Protein AF-A0A8C4VI87-F1 (afdb_monomer)

Nearest PDB structures (foldseek):
  8qz9-assembly1_H  TM=3.321E-01  e=5.543E-10  Homo sapiens
  8qyn-assembly1_H  TM=2.983E-01  e=3.844E-10  Homo sapiens
  8tm4-assembly1_e  TM=3.735E-01  e=2.290E-08  Homo sapiens
  8tm6-assembly1_h  TM=3.621E-01  e=1.494E-08  Homo sapiens
  8qym-assembly1_H  TM=3.676E-01  e=3.302E-08  Homo sapiens

InterPro domains:
  IPR008012 Proteasome maturation factor Ump1 [PTHR12828] (7-125)

Organism: NCBI:txid1825980

Structure (mmCIF, N/CA/C/O backbone):
data_AF-A0A8C4VI87-F1
#
_entry.id   AF-A0A8C4VI87-F1
#
loop_
_atom_site.group_PDB
_atom_site.id
_atom_site.type_symbol
_atom_site.label_atom_id
_atom_site.label_alt_id
_atom_site.label_comp_id
_atom_site.label_asym_id
_atom_site.label_entity_id
_atom_site.label_seq_id
_atom_site.pdbx_PDB_ins_code
_atom_site.Cartn_x
_atom_site.Cartn_y
_atom_site.Cartn_z
_atom_site.occupancy
_atom_site.B_iso_or_equiv
_atom_site.auth_seq_id
_atom_site.auth_comp_id
_atom_site.auth_asym_id
_atom_site.auth_atom_id
_atom_site.pdbx_PDB_model_num
ATOM 1 N N . MET A 1 1 ? -31.264 29.765 28.539 1.00 42.25 1 MET A N 1
ATOM 2 C CA . MET A 1 1 ? -32.201 29.072 29.447 1.00 42.25 1 MET A CA 1
ATOM 3 C C . MET A 1 1 ? -32.818 27.918 28.668 1.00 42.25 1 MET A C 1
ATOM 5 O O . MET A 1 1 ? -33.352 28.182 27.602 1.00 42.25 1 MET A O 1
ATOM 9 N N . GLY A 1 2 ? -32.704 26.688 29.177 1.00 42.41 2 GLY A N 1
ATOM 10 C CA . GLY A 1 2 ? -33.249 25.454 28.584 1.00 42.41 2 GLY A CA 1
ATOM 11 C C . GLY A 1 2 ? -32.237 24.732 27.686 1.00 42.41 2 GLY A C 1
ATOM 12 O O . GLY A 1 2 ? -31.765 25.316 26.726 1.00 42.41 2 GLY A O 1
ATOM 13 N N . GLY A 1 3 ? -31.801 23.498 27.929 1.00 35.81 3 GLY A N 1
ATOM 14 C CA . GLY A 1 3 ? -32.251 22.478 28.872 1.00 35.81 3 GLY A CA 1
ATOM 15 C C . GLY A 1 3 ? -32.107 21.103 28.207 1.00 35.81 3 GLY A C 1
ATOM 16 O O . GLY A 1 3 ? -32.843 20.815 27.278 1.00 35.81 3 GLY A O 1
ATOM 17 N N . VAL A 1 4 ? -31.106 20.337 28.659 1.00 44.00 4 VAL A N 1
ATOM 18 C CA . VAL A 1 4 ? -30.964 18.863 28.744 1.00 44.00 4 VAL A CA 1
ATOM 19 C C . VAL A 1 4 ? -31.876 17.948 27.905 1.00 44.00 4 VAL A C 1
ATOM 21 O O . VAL A 1 4 ? -33.096 18.021 27.976 1.00 44.00 4 VAL A O 1
ATOM 24 N N . GLY A 1 5 ? -31.260 16.952 27.254 1.00 36.94 5 GLY A N 1
ATOM 25 C CA . GLY A 1 5 ? -31.965 15.812 26.661 1.00 36.94 5 GLY A CA 1
ATOM 26 C C . GLY A 1 5 ? -31.044 14.739 26.076 1.00 36.94 5 GLY A C 1
ATOM 27 O O . GLY A 1 5 ? -31.153 14.406 24.901 1.00 36.94 5 GLY A O 1
ATOM 28 N N . SER A 1 6 ? -30.115 14.211 26.875 1.00 49.84 6 SER A N 1
ATOM 29 C CA . SER A 1 6 ? -29.362 12.990 26.568 1.00 49.84 6 SER A CA 1
ATOM 30 C C . SER A 1 6 ? -30.312 11.788 26.498 1.00 49.84 6 SER A C 1
ATOM 32 O O . SER A 1 6 ? -30.688 11.242 27.532 1.00 49.84 6 SER A O 1
ATOM 34 N N . GLN A 1 7 ? -30.704 11.363 25.298 1.00 45.09 7 GLN A N 1
ATOM 35 C CA . GLN A 1 7 ? -31.467 10.126 25.109 1.00 45.09 7 GLN A CA 1
ATOM 36 C C . GLN A 1 7 ? -30.508 8.957 24.874 1.00 45.09 7 GLN A C 1
ATOM 38 O O . GLN A 1 7 ? -30.303 8.517 23.745 1.00 45.09 7 GLN A O 1
ATOM 43 N N . LEU A 1 8 ? -29.934 8.463 25.975 1.00 51.78 8 LEU A N 1
ATOM 44 C CA . LEU A 1 8 ? -29.440 7.093 26.078 1.00 51.78 8 LEU A CA 1
ATOM 45 C C . LEU A 1 8 ? -30.658 6.172 25.985 1.00 51.78 8 LEU A C 1
ATOM 47 O O . LEU A 1 8 ? -31.418 6.039 26.942 1.00 51.78 8 LEU A O 1
ATOM 51 N N . LYS A 1 9 ? -30.868 5.573 24.815 1.00 46.66 9 LYS A N 1
ATOM 52 C CA . LYS A 1 9 ? -31.861 4.514 24.622 1.00 46.66 9 LYS A CA 1
ATOM 53 C C . LYS A 1 9 ? -31.234 3.297 23.956 1.00 46.66 9 LYS A C 1
ATOM 55 O O . LYS A 1 9 ? -31.774 2.770 22.997 1.00 46.66 9 LYS A O 1
ATOM 60 N N . ASP A 1 10 ? -30.120 2.842 24.512 1.00 48.38 10 ASP A N 1
ATOM 61 C CA . ASP A 1 10 ? -29.542 1.543 24.168 1.00 48.38 10 ASP A CA 1
ATOM 62 C C . ASP A 1 10 ? -29.826 0.550 25.301 1.00 48.38 10 ASP A C 1
ATOM 64 O O . ASP A 1 10 ? -28.947 -0.134 25.818 1.00 48.38 10 ASP A O 1
ATOM 68 N N . SER A 1 11 ? -31.089 0.488 25.734 1.00 47.72 11 SER A N 1
ATOM 69 C CA . SER A 1 11 ? -31.581 -0.673 26.472 1.00 47.72 11 SER A CA 1
ATOM 70 C C . SER A 1 11 ? -31.743 -1.800 25.463 1.00 47.72 11 SER A C 1
ATOM 72 O O . SER A 1 11 ? -32.779 -1.930 24.814 1.00 47.72 11 SER A O 1
ATOM 74 N N . ILE A 1 12 ? -30.686 -2.590 25.295 1.00 51.91 12 ILE A N 1
ATOM 75 C CA . ILE A 1 12 ? -30.775 -3.865 24.592 1.00 51.91 12 ILE A CA 1
ATOM 76 C C . ILE A 1 12 ? -31.736 -4.721 25.427 1.00 51.91 12 ILE A C 1
ATOM 78 O O . ILE A 1 12 ? -31.491 -4.875 26.630 1.00 51.91 12 ILE A O 1
ATOM 82 N N . PRO A 1 13 ? -32.838 -5.242 24.860 1.00 41.56 13 PRO A N 1
ATOM 83 C CA . PRO A 1 13 ? -33.651 -6.203 25.581 1.00 41.56 13 PRO A CA 1
ATOM 84 C C . PRO A 1 13 ? -32.718 -7.348 25.961 1.00 41.56 13 PRO A C 1
ATOM 86 O O . PRO A 1 13 ? -32.088 -7.943 25.087 1.00 41.56 13 PRO A O 1
ATOM 89 N N . ILE A 1 14 ? -32.583 -7.609 27.266 1.00 40.28 14 ILE A N 1
ATOM 90 C CA . ILE A 1 14 ? -31.993 -8.855 27.749 1.00 40.28 14 ILE A CA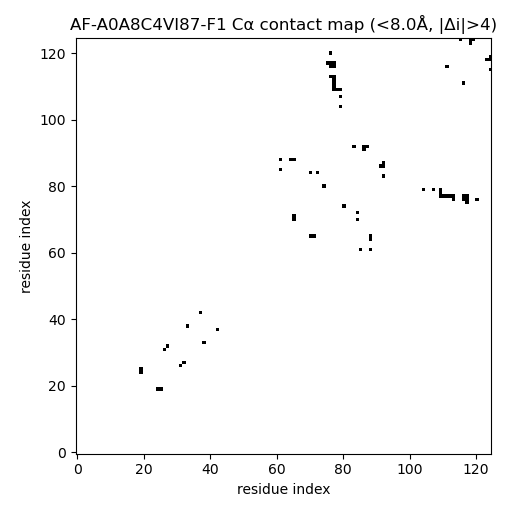 1
ATOM 91 C C . ILE A 1 14 ? -32.750 -9.926 26.984 1.00 40.28 14 ILE A C 1
ATOM 93 O O . ILE A 1 14 ? -33.966 -10.031 27.148 1.00 40.28 14 ILE A O 1
ATOM 97 N N . ALA A 1 15 ? -32.058 -10.607 26.069 1.00 42.97 15 ALA A N 1
ATOM 98 C CA . ALA A 1 15 ? -32.638 -11.700 25.325 1.00 42.97 15 ALA A CA 1
ATOM 99 C C . ALA A 1 15 ? -33.126 -12.684 26.380 1.00 42.97 15 ALA A C 1
ATOM 101 O O . ALA A 1 15 ? -32.337 -13.358 27.042 1.00 42.97 15 ALA A O 1
ATOM 102 N N . GLU A 1 16 ? -34.437 -12.670 26.593 1.00 42.75 16 GLU A N 1
ATOM 103 C CA . GLU A 1 16 ? -35.165 -13.726 27.251 1.00 42.75 16 GLU A CA 1
ATOM 104 C C . GLU A 1 16 ? -34.663 -15.005 26.596 1.00 42.75 16 GLU A C 1
ATOM 106 O O . GLU A 1 16 ? -34.788 -15.173 25.380 1.00 42.75 16 GLU A O 1
ATOM 111 N N . PHE A 1 17 ? -33.945 -15.797 27.397 1.00 47.88 17 PHE A N 1
ATOM 112 C CA . PHE A 1 17 ? -33.297 -17.046 27.025 1.00 47.88 17 PHE A CA 1
ATOM 113 C C . PHE A 1 17 ? -34.228 -17.785 26.065 1.00 47.88 17 PHE A C 1
ATOM 115 O O . PHE A 1 17 ? -35.297 -18.241 26.471 1.00 47.88 17 PHE A O 1
ATOM 122 N N . SER A 1 18 ? -33.895 -17.772 24.770 1.00 44.25 18 SER A N 1
ATOM 123 C CA . SER A 1 18 ? -34.867 -18.111 23.736 1.00 44.25 18 SER A CA 1
ATOM 124 C C . SER A 1 18 ? -35.268 -19.569 23.892 1.00 44.25 18 SER A C 1
ATOM 126 O O . SER A 1 18 ? -34.474 -20.471 23.635 1.00 44.25 18 SER A O 1
ATOM 128 N N . ALA A 1 19 ? -36.501 -19.728 24.374 1.00 43.31 19 ALA A N 1
ATOM 129 C CA . ALA A 1 19 ? -37.366 -20.890 24.348 1.00 43.31 19 ALA A CA 1
ATOM 130 C C . ALA A 1 19 ? -36.630 -22.230 24.265 1.00 43.31 19 ALA A C 1
ATOM 132 O O . ALA A 1 19 ? -36.433 -22.814 23.196 1.00 43.31 19 ALA A O 1
ATOM 133 N N . SER A 1 20 ? -36.353 -22.785 25.443 1.00 47.28 20 SER A N 1
ATOM 134 C CA . SER A 1 20 ? -36.462 -24.224 25.604 1.00 47.28 20 SER A CA 1
ATOM 135 C C . SER A 1 20 ? -37.761 -24.701 24.953 1.00 47.28 20 SER A C 1
ATOM 137 O O . SER A 1 20 ? -38.835 -24.178 25.266 1.00 47.28 20 SER A O 1
ATOM 139 N N . GLY A 1 21 ? -37.687 -25.724 24.098 1.00 54.31 21 GLY A N 1
ATOM 140 C CA . GLY A 1 21 ? -38.863 -26.547 23.822 1.00 54.31 21 GLY A CA 1
ATOM 141 C C . GLY A 1 21 ? -39.461 -27.066 25.136 1.00 54.31 21 GLY A C 1
ATOM 142 O O . GLY A 1 21 ? -38.891 -26.867 26.206 1.00 54.31 21 GLY A O 1
ATOM 143 N N . ALA A 1 22 ? -40.594 -27.767 25.077 1.00 53.72 22 ALA A N 1
ATOM 144 C CA . ALA A 1 22 ? -41.335 -28.244 26.257 1.00 53.72 22 ALA A CA 1
ATOM 145 C C . ALA A 1 22 ? -40.499 -29.013 27.318 1.00 53.72 22 ALA A C 1
ATOM 147 O O . ALA A 1 22 ? -40.978 -29.246 28.423 1.00 53.72 22 ALA A O 1
ATOM 148 N N . PHE A 1 23 ? -39.244 -29.360 27.010 1.00 56.16 23 PHE A N 1
ATOM 149 C CA . PHE A 1 23 ? -38.220 -29.802 27.945 1.00 56.16 23 PHE A CA 1
ATOM 150 C C . PHE A 1 23 ? -36.959 -28.926 27.801 1.00 56.16 23 PHE A C 1
ATOM 152 O O . PHE A 1 23 ? -36.389 -28.824 26.718 1.00 56.16 23 PHE A O 1
ATOM 159 N N . GLY A 1 24 ? -36.535 -28.305 28.906 1.00 52.81 24 GLY A N 1
ATOM 160 C CA . GLY A 1 24 ? -35.471 -27.299 29.084 1.00 52.81 24 GLY A CA 1
ATOM 161 C C . GLY A 1 24 ? -34.035 -27.603 28.630 1.00 52.81 24 GLY A C 1
ATOM 162 O O . GLY A 1 24 ? -33.108 -27.130 29.279 1.00 52.81 24 GLY A O 1
ATOM 163 N N . GLY A 1 25 ? -33.806 -28.408 27.592 1.00 59.56 25 GLY A N 1
ATOM 164 C CA . GLY A 1 25 ? -32.465 -28.802 27.151 1.00 59.56 25 GLY A CA 1
ATOM 165 C C . GLY A 1 25 ? -31.939 -27.970 25.979 1.00 59.56 25 GLY A C 1
ATOM 166 O O . GLY A 1 25 ? -32.563 -27.927 24.922 1.00 59.56 25 GLY A O 1
ATOM 167 N N . HIS A 1 26 ? -30.756 -27.367 26.127 1.00 66.94 26 HIS A N 1
ATOM 168 C CA . HIS A 1 26 ? -29.962 -26.910 24.981 1.00 66.94 26 HIS A CA 1
ATOM 169 C C . HIS A 1 26 ? -29.567 -28.131 24.129 1.00 66.94 26 HIS A C 1
ATOM 171 O O . HIS A 1 26 ? -28.981 -29.081 24.647 1.00 66.94 26 HIS A O 1
ATOM 177 N N . ASP A 1 27 ? -29.865 -28.122 22.826 1.00 66.94 27 ASP A N 1
ATOM 178 C CA . ASP A 1 27 ? -29.482 -29.202 21.903 1.00 66.94 27 ASP A CA 1
ATOM 179 C C . ASP A 1 27 ? -27.981 -29.119 21.552 1.00 66.94 27 ASP A C 1
ATOM 181 O O . ASP A 1 27 ? -27.576 -28.586 20.515 1.00 66.94 27 ASP A O 1
ATOM 185 N N . ILE A 1 28 ? -27.142 -29.613 22.467 1.00 73.69 28 ILE A N 1
ATOM 186 C CA . ILE A 1 28 ? -25.672 -29.593 22.366 1.00 73.69 28 ILE A CA 1
ATOM 187 C C . ILE A 1 28 ? -25.183 -30.491 21.219 1.00 73.69 28 ILE A C 1
ATOM 189 O O . ILE A 1 28 ? -24.190 -30.173 20.566 1.00 73.69 28 ILE A O 1
ATOM 193 N N . LEU A 1 29 ? -25.883 -31.595 20.938 1.00 72.19 29 LEU A N 1
ATOM 194 C CA . LEU A 1 29 ? -25.475 -32.565 19.916 1.00 72.19 29 LEU A CA 1
ATOM 195 C C . LEU A 1 29 ? -25.648 -32.015 18.499 1.00 72.19 29 LEU A C 1
ATOM 197 O O . LEU A 1 29 ? -24.848 -32.327 17.619 1.00 72.19 29 LEU A O 1
ATOM 201 N N . ARG A 1 30 ? -26.667 -31.180 18.278 1.00 68.06 30 ARG A N 1
ATOM 202 C CA . ARG A 1 30 ? -26.940 -30.584 16.966 1.00 68.06 30 ARG A CA 1
ATOM 203 C C . ARG A 1 30 ? -26.273 -29.226 16.765 1.00 68.06 30 ARG A C 1
ATOM 205 O O . ARG A 1 30 ? -25.966 -28.873 15.628 1.00 68.06 30 ARG A O 1
ATOM 212 N N . ARG A 1 31 ? -26.080 -28.451 17.839 1.00 69.62 31 ARG A N 1
ATOM 213 C CA . ARG A 1 31 ? -25.583 -27.063 17.773 1.00 69.62 31 ARG A CA 1
ATOM 214 C C . ARG A 1 31 ? -24.128 -26.892 18.231 1.00 69.62 31 ARG A C 1
ATOM 216 O O . ARG A 1 31 ? -23.557 -25.832 17.995 1.00 69.62 31 ARG A O 1
ATOM 223 N N . GLY A 1 32 ? -23.524 -27.921 18.829 1.00 70.69 32 GLY A N 1
ATOM 224 C CA . GLY A 1 32 ? -22.178 -27.867 19.406 1.00 70.69 32 GLY A CA 1
ATOM 225 C C . GLY A 1 32 ? -22.126 -27.105 20.737 1.00 70.69 32 GLY A C 1
ATOM 226 O O . GLY A 1 32 ? -23.120 -26.541 21.194 1.00 70.69 32 GLY A O 1
ATOM 227 N N . PHE A 1 33 ? -20.957 -27.093 21.386 1.00 71.19 33 PHE A N 1
ATOM 228 C CA . PHE A 1 33 ? -20.737 -26.314 22.609 1.00 71.19 33 PHE A CA 1
ATOM 229 C C . PHE A 1 33 ? -20.766 -24.812 22.289 1.00 71.19 33 PHE A C 1
ATOM 231 O O . PHE A 1 33 ? -19.922 -24.328 21.532 1.00 71.19 33 PHE A O 1
ATOM 238 N N . THR A 1 34 ? -21.711 -24.059 22.861 1.00 64.25 34 THR A N 1
ATOM 239 C CA . THR A 1 34 ? -21.720 -22.598 22.726 1.00 64.25 34 THR A CA 1
ATOM 240 C C . THR A 1 34 ? -20.585 -22.008 23.563 1.00 64.25 34 THR A C 1
ATOM 242 O O . THR A 1 34 ? -20.372 -22.366 24.724 1.00 64.25 34 THR A O 1
ATOM 245 N N . SER A 1 35 ? -19.781 -21.128 22.960 1.00 65.38 35 SER A N 1
ATOM 246 C CA . SER A 1 35 ? -18.741 -20.412 23.698 1.00 65.38 35 SER A CA 1
ATOM 247 C C . SER A 1 35 ? -19.418 -19.406 24.622 1.00 65.38 35 SER A C 1
ATOM 249 O O . SER A 1 35 ? -19.903 -18.373 24.164 1.00 65.38 35 SER A O 1
ATOM 251 N N . VAL A 1 36 ? -19.413 -19.679 25.929 1.00 58.78 36 VAL A N 1
ATOM 252 C CA . VAL A 1 36 ? -19.996 -18.795 26.958 1.00 58.78 36 VAL A CA 1
ATOM 253 C C . VAL A 1 36 ? -19.420 -17.372 26.873 1.00 58.78 36 VAL A C 1
ATOM 255 O O . VAL A 1 36 ? -20.097 -16.407 27.195 1.00 58.78 36 VAL A O 1
ATOM 258 N N . LYS A 1 37 ? -18.190 -17.212 26.358 1.00 62.47 37 LYS A N 1
ATOM 259 C CA . LYS A 1 37 ? -17.567 -15.899 26.121 1.00 62.47 37 LYS A CA 1
ATOM 260 C C . LYS A 1 37 ? -18.272 -15.061 25.047 1.00 62.47 37 LYS A C 1
ATOM 262 O O . LYS A 1 37 ? -18.244 -13.844 25.158 1.00 62.47 37 LYS A O 1
ATOM 267 N N . ASN A 1 38 ? -18.885 -15.684 24.039 1.00 61.38 38 ASN A N 1
ATOM 268 C CA . ASN A 1 38 ? -19.623 -14.970 22.990 1.0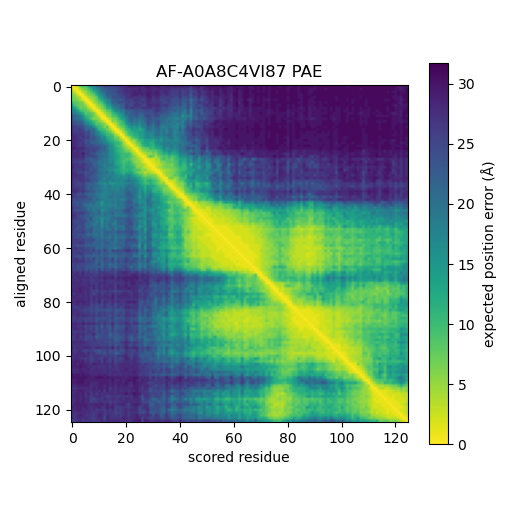0 61.38 38 ASN A CA 1
ATOM 269 C C . ASN A 1 38 ? -21.065 -14.642 23.401 1.00 61.38 38 ASN A C 1
ATOM 271 O O . ASN A 1 38 ? -21.647 -13.719 22.844 1.00 61.38 38 ASN A O 1
ATOM 275 N N . GLU A 1 39 ? -21.646 -15.405 24.332 1.00 62.31 39 GLU A N 1
ATOM 276 C CA . GLU A 1 39 ? -23.064 -15.284 24.708 1.00 62.31 39 GLU A CA 1
ATOM 277 C C . GLU A 1 39 ? -23.294 -14.525 26.026 1.00 62.31 39 GLU A C 1
ATOM 279 O O . GLU A 1 39 ? -24.391 -14.020 26.245 1.00 62.31 39 GLU A O 1
ATOM 284 N N . LEU A 1 40 ? -22.289 -14.417 26.907 1.00 61.72 40 LEU A N 1
ATOM 285 C CA . LEU A 1 40 ? -22.482 -13.868 28.257 1.00 61.72 40 LEU A CA 1
ATOM 286 C C . LEU A 1 40 ? -22.314 -12.349 28.350 1.00 61.72 40 LEU A C 1
ATOM 288 O O . LEU A 1 40 ? -22.856 -11.743 29.271 1.00 61.72 40 LEU A O 1
ATOM 292 N N . LEU A 1 41 ? -21.561 -11.723 27.442 1.00 60.59 41 LEU A N 1
ATOM 293 C CA . LEU A 1 41 ? -21.284 -10.291 27.514 1.00 60.59 41 LEU A CA 1
ATOM 294 C C . LEU A 1 41 ? -21.446 -9.646 26.136 1.00 60.59 41 LEU A C 1
ATOM 296 O O . LEU A 1 41 ? -20.849 -10.137 25.176 1.00 60.59 41 LEU A O 1
ATOM 300 N N . PRO A 1 42 ? -22.204 -8.541 26.011 1.00 59.78 42 PRO A N 1
ATOM 301 C CA . PRO A 1 42 ? -22.124 -7.717 24.816 1.00 59.78 42 PRO A CA 1
ATOM 302 C C . PRO A 1 42 ? -20.663 -7.287 24.639 1.00 59.78 42 PRO A C 1
ATOM 304 O O . PRO A 1 42 ? -20.098 -6.638 25.522 1.00 59.78 42 PRO A O 1
ATOM 307 N N . SER A 1 43 ? -20.040 -7.687 23.523 1.00 64.56 43 SER A N 1
ATOM 308 C CA . SER A 1 43 ? -18.682 -7.250 23.189 1.00 64.56 43 SER A CA 1
ATOM 309 C C . SER A 1 43 ? -18.660 -5.729 23.213 1.00 64.56 43 SER A C 1
ATOM 311 O O . SER A 1 43 ? -19.525 -5.094 22.598 1.00 64.56 43 SER A O 1
ATOM 313 N N . HIS A 1 44 ? -17.708 -5.144 23.936 1.00 73.12 44 HIS A N 1
ATOM 314 C CA . HIS A 1 44 ? -17.639 -3.696 24.077 1.00 73.12 44 HIS A CA 1
ATOM 315 C C . HIS A 1 44 ? -17.568 -3.055 22.678 1.00 73.12 44 HIS A C 1
ATOM 317 O O . HIS A 1 44 ? -16.831 -3.569 21.832 1.00 73.12 44 HIS A O 1
ATOM 323 N N . PRO A 1 45 ? -18.262 -1.931 22.406 1.00 74.19 45 PRO A N 1
ATOM 324 C CA . PRO A 1 45 ? -18.224 -1.288 21.088 1.00 74.19 45 PRO A CA 1
ATOM 325 C C . PRO A 1 45 ? -16.800 -1.007 20.575 1.00 74.19 45 PRO A C 1
ATOM 327 O O . PRO A 1 45 ? -16.568 -0.965 19.370 1.00 74.19 45 PRO A O 1
ATOM 330 N N . LEU A 1 46 ? -15.831 -0.861 21.489 1.00 82.00 46 LEU A N 1
ATOM 331 C CA . LEU A 1 46 ? -14.414 -0.650 21.166 1.00 82.00 46 LEU A CA 1
ATOM 332 C C . LEU A 1 46 ? -13.573 -1.929 21.058 1.00 82.00 46 LEU A C 1
ATOM 334 O O . LEU A 1 46 ? -12.463 -1.854 20.547 1.00 82.00 46 LEU A O 1
ATOM 338 N N . GLU A 1 47 ? -14.066 -3.098 21.465 1.00 83.06 47 GLU A N 1
ATOM 339 C CA . GLU A 1 47 ? -13.271 -4.335 21.452 1.00 83.06 47 GLU A CA 1
ATOM 340 C C . GLU A 1 47 ? -12.848 -4.722 20.024 1.00 83.06 47 GLU A C 1
ATOM 342 O O . GLU A 1 47 ? -11.703 -5.097 19.769 1.00 83.06 47 GLU A O 1
ATOM 347 N N . LEU A 1 48 ? -13.762 -4.580 19.060 1.00 81.75 48 LEU A N 1
ATOM 348 C CA . LEU A 1 48 ? -13.459 -4.787 17.642 1.00 81.75 48 LEU A CA 1
ATOM 349 C C . LEU A 1 48 ? -12.521 -3.707 17.089 1.00 81.75 48 LEU A C 1
ATOM 351 O O . LEU A 1 48 ? -11.710 -3.996 16.209 1.00 81.75 48 LEU A O 1
ATOM 355 N N . SER A 1 49 ? -12.620 -2.477 17.600 1.00 82.75 49 SER A N 1
ATOM 356 C CA . SER A 1 49 ? -11.744 -1.372 17.204 1.00 82.75 49 SER A CA 1
ATOM 357 C C . SER A 1 49 ? -10.310 -1.610 17.675 1.00 82.75 49 SER A C 1
ATOM 359 O O . SER A 1 49 ? -9.388 -1.478 16.876 1.00 82.75 49 SER A O 1
ATOM 361 N N . GLU A 1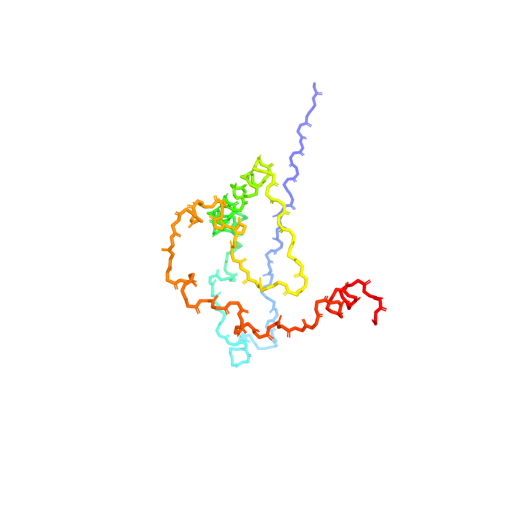 50 ? -10.112 -2.006 18.934 1.00 88.19 50 GLU A N 1
ATOM 362 C CA . GLU A 1 50 ? -8.783 -2.309 19.481 1.00 88.19 50 GLU A CA 1
ATOM 363 C C . GLU A 1 50 ? -8.137 -3.499 18.769 1.00 88.19 50 GLU A C 1
ATOM 365 O O . GLU A 1 50 ? -6.971 -3.417 18.384 1.00 88.19 50 GLU A O 1
ATOM 370 N N . LYS A 1 51 ? -8.905 -4.563 18.483 1.00 89.38 51 LYS A N 1
ATOM 371 C CA . LYS A 1 51 ? -8.411 -5.716 17.706 1.00 89.38 51 LYS A CA 1
ATOM 372 C C . LYS A 1 51 ? -7.881 -5.328 16.320 1.00 89.38 51 LYS A C 1
ATOM 374 O O . LYS A 1 51 ? -6.972 -5.982 15.822 1.00 89.38 51 LYS A O 1
ATOM 379 N N . ASN A 1 52 ? -8.428 -4.279 15.702 1.00 91.81 52 ASN A N 1
ATOM 380 C CA . ASN A 1 52 ? -8.050 -3.831 14.357 1.00 91.81 52 ASN A CA 1
ATOM 381 C C . ASN A 1 52 ? -7.212 -2.544 14.346 1.00 91.81 52 ASN A C 1
ATOM 383 O O . ASN A 1 52 ? -6.937 -2.014 13.269 1.00 91.81 52 ASN A O 1
ATOM 387 N N . PHE A 1 53 ? -6.809 -2.025 15.509 1.00 92.69 53 PHE A N 1
ATOM 388 C CA . PHE A 1 53 ? -6.187 -0.705 15.615 1.00 92.69 53 PHE A CA 1
ATOM 389 C C . PHE A 1 53 ? -4.926 -0.587 14.755 1.00 92.69 53 PHE A C 1
ATOM 391 O O . PHE A 1 53 ? -4.839 0.315 13.923 1.00 92.69 53 PHE A O 1
ATOM 398 N N . GLN A 1 54 ? -3.998 -1.540 14.892 1.00 93.94 54 GLN A N 1
ATOM 399 C CA . GLN A 1 54 ? -2.736 -1.523 14.151 1.00 93.94 54 GLN A CA 1
ATOM 400 C C . GLN A 1 54 ? -2.964 -1.605 12.638 1.00 93.94 54 GLN A C 1
ATOM 402 O O . GLN A 1 54 ? -2.455 -0.782 11.886 1.00 93.94 54 GLN A O 1
ATOM 407 N N . LEU A 1 55 ? -3.804 -2.543 12.191 1.00 93.19 55 LEU A N 1
ATOM 408 C CA . LEU A 1 55 ? -4.130 -2.707 10.772 1.00 93.19 55 LEU A CA 1
ATOM 409 C C . LEU A 1 55 ? -4.773 -1.448 10.177 1.00 93.19 55 LEU A C 1
ATOM 411 O O . LEU A 1 55 ? -4.454 -1.052 9.056 1.00 93.19 55 LEU A O 1
ATOM 415 N N . ASN A 1 56 ? -5.672 -0.804 10.922 1.00 92.56 56 ASN A N 1
ATOM 416 C CA . ASN A 1 56 ? -6.324 0.429 10.489 1.00 92.56 56 ASN A CA 1
ATOM 417 C C . ASN A 1 56 ? -5.347 1.607 10.441 1.00 92.56 56 ASN A C 1
ATOM 419 O O . ASN A 1 56 ? -5.423 2.421 9.518 1.00 92.56 56 ASN A O 1
ATOM 423 N N . GLN A 1 57 ? -4.425 1.685 11.400 1.00 94.12 57 GLN A N 1
ATOM 424 C CA . GLN A 1 57 ? -3.359 2.679 11.408 1.00 94.12 57 GLN A CA 1
ATOM 425 C C . GLN A 1 57 ? -2.431 2.493 10.202 1.00 94.12 57 GLN A C 1
ATOM 427 O O . GLN A 1 57 ? -2.203 3.446 9.459 1.00 94.12 57 GLN A O 1
ATOM 432 N N . ASP A 1 58 ? -1.979 1.269 9.937 1.00 92.62 58 ASP A N 1
ATOM 433 C CA . ASP A 1 58 ? -1.117 0.962 8.792 1.00 92.62 58 ASP A CA 1
ATOM 434 C C . ASP A 1 58 ? -1.823 1.272 7.471 1.00 92.62 58 ASP A C 1
ATOM 436 O O . ASP A 1 58 ? -1.241 1.872 6.566 1.00 92.62 58 ASP A O 1
ATOM 440 N N . LYS A 1 59 ? -3.114 0.937 7.373 1.00 92.06 59 LYS A N 1
ATOM 441 C CA . LYS A 1 59 ? -3.942 1.263 6.209 1.00 92.06 59 LYS A CA 1
ATOM 442 C C . LYS A 1 59 ? -4.041 2.774 5.988 1.00 92.06 59 LYS A C 1
ATOM 444 O O . LYS A 1 59 ? -3.919 3.226 4.849 1.00 92.06 59 LYS A O 1
ATOM 449 N N . MET A 1 60 ? -4.249 3.553 7.051 1.00 92.75 60 MET A N 1
ATOM 450 C CA . MET A 1 60 ? -4.282 5.017 6.980 1.00 92.75 60 MET A CA 1
ATOM 451 C C . MET A 1 60 ? -2.924 5.581 6.548 1.00 92.75 60 MET A C 1
ATOM 453 O O . MET A 1 60 ? -2.871 6.428 5.653 1.00 92.75 60 MET A O 1
ATOM 457 N N . ASN A 1 61 ? -1.836 5.081 7.134 1.00 92.31 61 ASN A N 1
ATOM 458 C CA . ASN A 1 61 ? -0.475 5.519 6.840 1.00 92.31 61 ASN A CA 1
ATOM 459 C C . ASN A 1 61 ? -0.114 5.245 5.378 1.00 92.31 61 ASN A C 1
ATOM 461 O O . ASN A 1 61 ? 0.262 6.166 4.655 1.00 92.31 61 ASN A O 1
ATOM 465 N N . LEU A 1 62 ? -0.316 4.011 4.909 1.00 90.19 62 LEU A N 1
ATOM 466 C CA . LEU A 1 62 ? -0.039 3.624 3.524 1.00 90.19 62 LEU A CA 1
ATOM 467 C C . LEU A 1 62 ? -0.925 4.385 2.530 1.00 90.19 62 LEU A C 1
ATOM 469 O O . LEU A 1 62 ? -0.442 4.812 1.483 1.00 90.19 62 LEU A O 1
ATOM 473 N N . SER A 1 63 ? -2.201 4.619 2.858 1.00 89.00 63 SER A N 1
ATOM 474 C CA . SER A 1 63 ? -3.079 5.446 2.020 1.00 89.00 63 SER A CA 1
ATOM 475 C C . SER A 1 63 ? -2.600 6.895 1.941 1.00 89.00 63 SER A C 1
ATOM 477 O O . SER A 1 63 ? -2.681 7.510 0.880 1.00 89.00 63 SER A O 1
ATOM 479 N N . THR A 1 64 ? -2.117 7.450 3.050 1.00 91.44 64 THR A N 1
ATOM 480 C CA . THR A 1 64 ? -1.616 8.826 3.105 1.00 91.44 64 THR A CA 1
ATOM 481 C C . THR A 1 64 ? -0.321 8.959 2.311 1.00 91.44 64 THR A C 1
ATOM 483 O O . THR A 1 64 ? -0.216 9.853 1.473 1.00 91.44 64 THR A O 1
ATOM 486 N N . LEU A 1 65 ? 0.621 8.027 2.493 1.00 88.56 65 LEU A N 1
ATOM 487 C CA . LEU A 1 65 ? 1.866 7.967 1.724 1.00 88.56 65 LEU A CA 1
ATOM 488 C C . LEU A 1 65 ? 1.590 7.866 0.222 1.00 88.56 65 LEU A C 1
ATOM 490 O O . LEU A 1 65 ? 2.158 8.630 -0.552 1.00 88.56 65 LEU A O 1
ATOM 494 N N . ARG A 1 66 ? 0.646 7.012 -0.186 1.00 87.31 66 ARG A N 1
ATOM 495 C CA . ARG A 1 66 ? 0.231 6.887 -1.589 1.00 87.31 66 ARG A CA 1
ATOM 496 C C . ARG A 1 66 ? -0.273 8.204 -2.170 1.00 87.31 66 ARG A C 1
ATOM 498 O O . ARG A 1 66 ? 0.102 8.560 -3.285 1.00 87.31 66 ARG A O 1
ATOM 505 N N . ASN A 1 67 ? -1.117 8.913 -1.421 1.00 86.69 67 ASN A N 1
ATOM 506 C CA . ASN A 1 67 ? -1.689 10.187 -1.852 1.00 86.69 67 ASN A CA 1
ATOM 507 C C . ASN A 1 67 ? -0.614 11.272 -1.989 1.00 86.69 67 ASN A C 1
ATOM 509 O O . ASN A 1 67 ? -0.655 12.047 -2.938 1.00 86.69 67 ASN A O 1
ATOM 513 N N . ILE A 1 68 ? 0.351 11.308 -1.066 1.00 88.19 68 ILE A N 1
ATOM 514 C CA . ILE A 1 68 ? 1.456 12.276 -1.084 1.00 88.19 68 ILE A CA 1
ATOM 515 C C . ILE A 1 68 ? 2.429 11.978 -2.227 1.00 88.19 68 ILE A C 1
ATOM 517 O O . ILE A 1 68 ? 2.828 12.889 -2.946 1.00 88.19 68 ILE A O 1
ATOM 521 N N . GLN A 1 69 ? 2.800 10.710 -2.410 1.00 83.62 69 GLN A N 1
ATOM 522 C CA . GLN A 1 69 ? 3.751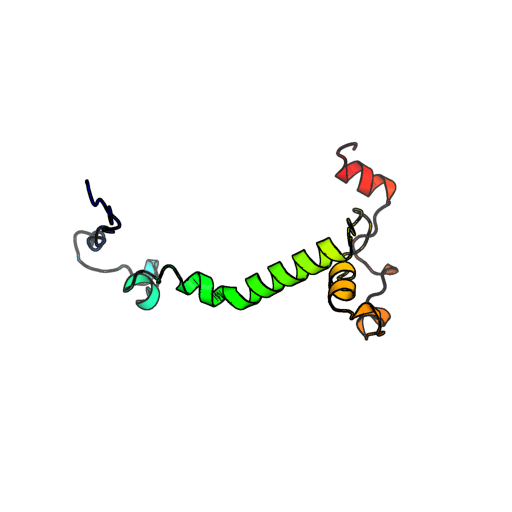 10.287 -3.441 1.00 83.62 69 GLN A CA 1
ATOM 523 C C . GLN A 1 69 ? 3.141 10.277 -4.853 1.00 83.62 69 GLN A C 1
ATOM 525 O O . GLN A 1 69 ? 3.868 10.150 -5.833 1.00 83.62 69 GLN A O 1
ATOM 530 N N . GLY A 1 70 ? 1.813 10.388 -4.982 1.00 79.88 70 GLY A N 1
ATOM 531 C CA . GLY A 1 70 ? 1.124 10.314 -6.273 1.00 79.88 70 GLY A CA 1
ATOM 532 C C . GLY A 1 70 ? 1.164 8.916 -6.903 1.00 79.88 70 GLY A C 1
ATOM 533 O O . GLY A 1 70 ? 0.991 8.779 -8.115 1.00 79.88 70 GLY A O 1
ATOM 534 N N . LEU A 1 71 ? 1.391 7.870 -6.099 1.00 73.62 71 LEU A N 1
ATOM 535 C CA . LEU A 1 71 ? 1.613 6.510 -6.585 1.00 73.62 71 LEU A CA 1
ATOM 536 C C . LEU A 1 71 ? 0.291 5.862 -7.043 1.00 73.62 71 LEU A C 1
ATOM 538 O O . LEU A 1 71 ? -0.410 5.182 -6.283 1.00 73.62 71 LEU A O 1
ATOM 542 N N . HIS A 1 72 ? -0.065 6.077 -8.310 1.00 67.06 72 HIS A N 1
ATOM 543 C CA . HIS A 1 72 ? -1.279 5.545 -8.930 1.00 67.06 72 HIS A CA 1
ATOM 544 C C . HIS A 1 72 ? -0.957 4.399 -9.901 1.00 67.06 72 HIS A C 1
ATOM 546 O O . HIS A 1 72 ? -1.174 4.492 -11.106 1.00 67.06 72 HIS A O 1
ATOM 552 N N . ILE A 1 73 ? -0.436 3.290 -9.375 1.00 65.50 73 ILE A N 1
ATOM 553 C CA . ILE A 1 73 ? -0.210 2.077 -10.171 1.00 65.50 73 ILE A CA 1
ATOM 554 C C . ILE A 1 73 ? -1.540 1.315 -10.271 1.00 65.50 73 ILE A C 1
ATOM 556 O O . ILE A 1 73 ? -1.915 0.578 -9.357 1.00 65.50 73 ILE A O 1
ATOM 560 N N . GLN A 1 74 ? -2.284 1.526 -11.360 1.00 66.94 74 GLN A N 1
ATOM 561 C CA . GLN A 1 74 ? -3.404 0.657 -11.732 1.00 66.94 74 GLN A CA 1
ATOM 562 C C . GLN A 1 74 ? -2.873 -0.510 -12.567 1.00 66.94 74 GLN A C 1
ATOM 564 O O . GLN A 1 74 ? -2.255 -0.318 -13.612 1.00 66.94 74 GLN A O 1
ATOM 569 N N . ARG A 1 75 ? -3.095 -1.733 -12.080 1.00 71.06 75 ARG A N 1
ATOM 570 C CA . ARG A 1 75 ? -2.618 -2.955 -12.730 1.00 71.06 75 ARG A CA 1
ATOM 571 C C . ARG A 1 75 ? -3.462 -3.251 -13.967 1.00 71.06 75 ARG A C 1
ATOM 573 O O . ARG A 1 75 ? -4.679 -3.400 -13.860 1.00 71.06 75 ARG A O 1
ATOM 580 N N . LEU A 1 76 ? -2.814 -3.369 -15.123 1.00 73.94 76 LEU A N 1
ATOM 581 C CA . LEU A 1 76 ? -3.470 -3.857 -16.334 1.00 73.94 76 LEU A CA 1
ATOM 582 C C . LEU A 1 76 ? -3.800 -5.355 -16.192 1.00 73.94 76 LEU A C 1
ATOM 584 O O . LEU A 1 76 ? -3.083 -6.066 -15.486 1.00 73.94 76 LEU A O 1
ATOM 588 N N . PRO A 1 77 ? -4.857 -5.864 -16.851 1.00 68.50 77 PRO A N 1
ATOM 589 C CA . PRO A 1 77 ? -5.340 -7.240 -16.670 1.00 68.50 77 PRO A CA 1
ATOM 590 C C . PRO A 1 77 ? -4.296 -8.322 -16.970 1.00 68.50 77 PRO A C 1
ATOM 592 O O . PRO A 1 77 ? -4.377 -9.412 -16.419 1.00 68.50 77 PRO A O 1
ATOM 595 N N . PHE A 1 78 ? -3.319 -8.000 -17.819 1.00 69.94 78 PHE A N 1
ATOM 596 C CA . PHE A 1 78 ? -2.238 -8.882 -18.259 1.00 69.94 78 PHE A CA 1
ATOM 597 C C . PHE A 1 78 ? -0.938 -8.741 -17.472 1.00 69.94 78 PHE A C 1
ATOM 599 O O . PHE A 1 78 ? 0.035 -9.426 -17.763 1.00 69.94 78 PHE A O 1
ATOM 606 N N . LEU A 1 79 ? -0.901 -7.855 -16.478 1.00 70.12 79 LEU A N 1
ATOM 607 C CA . LEU A 1 79 ? 0.243 -7.749 -15.586 1.00 70.12 79 LEU A CA 1
ATOM 608 C C . LEU A 1 79 ? 0.050 -8.677 -14.387 1.00 70.12 79 LEU A C 1
ATOM 610 O O . LEU A 1 79 ? -1.009 -8.681 -13.741 1.00 70.12 79 LEU A O 1
ATOM 614 N N . HIS A 1 80 ? 1.105 -9.432 -14.075 1.00 70.31 80 HIS A N 1
ATOM 615 C CA . HIS A 1 80 ? 1.178 -10.281 -12.892 1.00 70.31 80 HIS A CA 1
ATOM 616 C C . HIS A 1 80 ? 0.885 -9.457 -11.627 1.00 70.31 80 HIS A C 1
ATOM 618 O O . HIS A 1 80 ? 1.232 -8.276 -1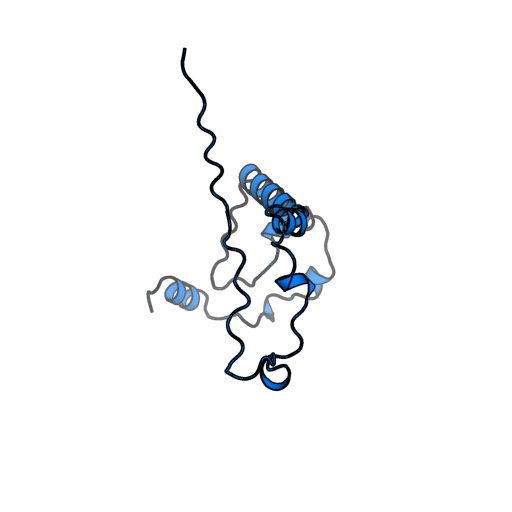1.532 1.00 70.31 80 HIS A O 1
ATOM 624 N N . SER A 1 81 ? 0.209 -10.060 -10.645 1.00 71.00 81 SER A N 1
ATOM 625 C CA . SER A 1 81 ? 0.111 -9.472 -9.311 1.00 71.00 81 SER A CA 1
ATOM 626 C C . SER A 1 81 ? 1.505 -9.352 -8.707 1.00 71.00 81 SER A C 1
ATOM 628 O O . SER A 1 81 ? 2.110 -10.358 -8.360 1.00 71.00 81 SER A O 1
ATOM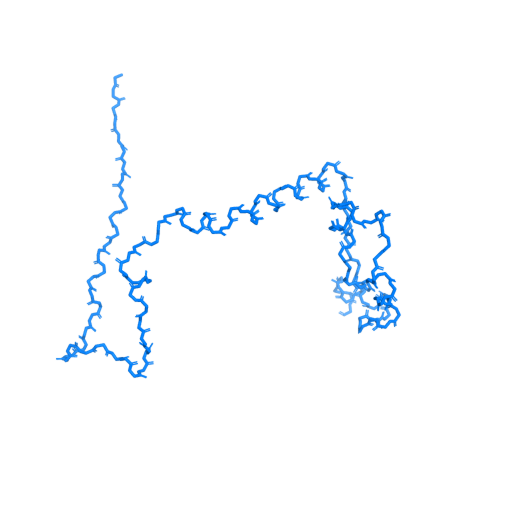 630 N N . SER A 1 82 ? 1.987 -8.125 -8.549 1.00 74.50 82 SER A N 1
ATOM 631 C CA . SER A 1 82 ? 3.193 -7.820 -7.789 1.00 74.50 82 SER A CA 1
ATOM 632 C C . SER A 1 82 ? 2.861 -6.870 -6.641 1.00 74.50 82 SER A C 1
ATOM 634 O O . SER A 1 82 ? 1.917 -6.076 -6.721 1.00 74.50 82 SER A O 1
ATOM 636 N N . ASN A 1 83 ? 3.647 -6.939 -5.566 1.00 81.06 83 ASN A N 1
ATOM 637 C CA . ASN A 1 83 ? 3.545 -6.018 -4.434 1.00 81.06 83 ASN A CA 1
ATOM 638 C C . ASN A 1 83 ? 4.211 -4.662 -4.706 1.00 81.06 83 ASN A C 1
ATOM 640 O O . ASN A 1 83 ? 4.289 -3.845 -3.800 1.00 81.06 83 ASN A O 1
ATOM 644 N N . ILE A 1 84 ? 4.576 -4.360 -5.957 1.00 81.44 84 ILE A N 1
ATOM 645 C CA . ILE A 1 84 ? 5.409 -3.208 -6.328 1.00 81.44 84 ILE A CA 1
ATOM 646 C C . ILE A 1 84 ? 4.936 -1.873 -5.738 1.00 81.44 84 ILE A C 1
ATOM 648 O O . ILE A 1 84 ? 5.729 -1.106 -5.214 1.00 81.44 84 ILE A O 1
ATOM 652 N N . ALA A 1 85 ? 3.625 -1.609 -5.738 1.00 85.00 85 ALA A N 1
ATOM 653 C CA . ALA A 1 85 ? 3.086 -0.376 -5.167 1.00 85.00 85 ALA A CA 1
ATOM 654 C C . ALA A 1 85 ? 3.262 -0.306 -3.641 1.00 85.00 85 ALA A C 1
ATOM 656 O O . ALA A 1 85 ? 3.444 0.773 -3.089 1.00 85.00 85 ALA A O 1
ATOM 657 N N . LEU A 1 86 ? 3.157 -1.444 -2.956 1.00 86.62 86 LEU A N 1
ATOM 658 C CA . LEU A 1 86 ? 3.392 -1.550 -1.521 1.00 86.62 86 LEU A CA 1
ATOM 659 C C . LEU A 1 86 ? 4.891 -1.488 -1.222 1.00 86.62 86 LEU A C 1
ATOM 661 O O . LEU A 1 86 ? 5.270 -0.813 -0.269 1.00 86.62 86 LEU A O 1
ATOM 665 N N . ASP A 1 87 ? 5.720 -2.142 -2.032 1.00 87.94 87 ASP A N 1
ATOM 666 C CA . ASP A 1 87 ? 7.169 -2.192 -1.846 1.00 87.94 87 ASP A CA 1
ATOM 667 C C . ASP A 1 87 ? 7.786 -0.799 -1.993 1.00 87.94 87 ASP A C 1
ATOM 669 O O . ASP A 1 87 ? 8.525 -0.385 -1.104 1.00 87.94 87 ASP A O 1
ATOM 673 N N . THR A 1 88 ? 7.354 -0.008 -2.983 1.00 87.38 88 THR A N 1
ATOM 674 C CA . THR A 1 88 ? 7.721 1.416 -3.092 1.00 87.38 88 THR A CA 1
ATOM 675 C C . THR A 1 88 ? 7.244 2.239 -1.891 1.00 87.38 88 THR A C 1
ATOM 677 O O . THR A 1 88 ? 7.979 3.07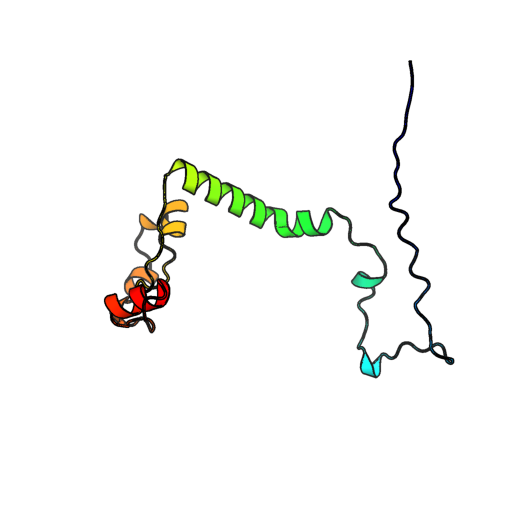5 -1.373 1.00 87.38 88 THR A O 1
ATOM 680 N N . LEU A 1 89 ? 6.027 2.001 -1.378 1.00 87.31 89 LEU A N 1
ATOM 681 C CA . LEU A 1 89 ? 5.542 2.712 -0.182 1.00 87.31 89 LEU A CA 1
ATOM 682 C C . LEU A 1 89 ? 6.317 2.343 1.089 1.00 87.31 89 LEU A C 1
ATOM 684 O O . LEU A 1 89 ? 6.349 3.136 2.031 1.00 87.31 89 LEU A O 1
ATOM 688 N N . ARG A 1 90 ? 6.902 1.144 1.133 1.00 87.81 90 ARG A N 1
ATOM 689 C CA . ARG A 1 90 ? 7.745 0.673 2.237 1.00 87.81 90 ARG A CA 1
ATOM 690 C C . ARG A 1 90 ? 9.233 0.976 2.037 1.00 87.81 90 ARG A C 1
ATOM 692 O O . ARG A 1 90 ? 9.975 0.835 3.003 1.00 87.81 90 ARG A O 1
ATOM 699 N N . GLY A 1 91 ? 9.648 1.412 0.845 1.00 87.00 91 GLY A N 1
ATOM 700 C CA . GLY A 1 91 ? 11.055 1.599 0.470 1.00 87.00 91 GLY A CA 1
ATOM 701 C C . GLY A 1 91 ? 11.814 0.283 0.266 1.00 87.00 91 GLY A C 1
ATOM 702 O O . GLY A 1 91 ? 13.038 0.253 0.345 1.00 87.00 91 GLY A O 1
ATOM 703 N N . ASN A 1 92 ? 11.098 -0.823 0.051 1.00 87.56 92 ASN A N 1
ATOM 704 C CA . ASN A 1 92 ? 11.699 -2.137 -0.180 1.00 87.56 92 ASN A CA 1
ATOM 705 C C . ASN A 1 92 ? 12.217 -2.299 -1.619 1.00 87.56 92 ASN A C 1
ATOM 707 O O . ASN A 1 92 ? 12.990 -3.213 -1.874 1.00 87.56 92 ASN A O 1
ATOM 711 N N . ASP A 1 93 ? 11.819 -1.423 -2.543 1.00 86.06 93 ASP A N 1
ATOM 712 C CA . ASP A 1 93 ? 12.252 -1.422 -3.945 1.00 86.06 93 ASP A CA 1
ATOM 713 C C . ASP A 1 93 ? 13.701 -0.942 -4.151 1.00 86.06 93 ASP A C 1
ATOM 715 O O . ASP A 1 93 ? 14.250 -1.075 -5.244 1.00 86.06 93 ASP A O 1
ATOM 719 N N . GLU A 1 94 ? 14.349 -0.422 -3.105 1.00 89.19 94 GLU A N 1
ATOM 720 C CA . GLU A 1 94 ? 15.762 -0.023 -3.134 1.00 89.19 94 GLU A CA 1
ATOM 721 C C . GLU A 1 94 ? 16.730 -1.215 -3.018 1.00 89.19 94 GLU A C 1
ATOM 723 O O . GLU A 1 94 ? 17.923 -1.083 -3.309 1.00 89.19 94 GLU A O 1
ATOM 728 N N . CYS A 1 95 ? 16.241 -2.376 -2.575 1.00 88.62 95 CYS A N 1
ATOM 729 C CA . CYS A 1 95 ? 17.050 -3.561 -2.304 1.00 88.62 95 CYS A CA 1
ATOM 730 C C . CYS A 1 95 ? 16.566 -4.756 -3.130 1.00 88.62 95 CYS A C 1
ATOM 732 O O . CYS A 1 95 ? 15.373 -4.998 -3.234 1.00 88.62 95 CYS A O 1
ATOM 734 N N . ILE A 1 96 ? 17.507 -5.540 -3.665 1.00 89.19 96 ILE A N 1
ATOM 735 C CA . ILE A 1 96 ? 17.196 -6.778 -4.394 1.00 89.19 96 ILE A CA 1
ATOM 736 C C . ILE A 1 96 ? 17.009 -7.917 -3.385 1.00 89.19 96 ILE A C 1
ATOM 738 O O . ILE A 1 96 ? 17.934 -8.235 -2.626 1.00 89.19 96 ILE A O 1
ATOM 742 N N . GLY A 1 97 ? 15.827 -8.526 -3.390 1.00 87.62 97 GLY A N 1
ATOM 743 C CA . GLY A 1 97 ? 15.444 -9.663 -2.561 1.00 87.62 97 GLY A CA 1
ATOM 744 C C . GLY A 1 97 ? 15.575 -11.015 -3.272 1.00 87.62 97 GLY A C 1
ATOM 745 O O . GLY A 1 97 ? 15.986 -11.125 -4.428 1.00 87.62 97 GLY A O 1
ATOM 746 N N . PHE A 1 98 ? 15.221 -12.090 -2.569 1.00 87.88 98 PHE A N 1
ATOM 747 C CA . PHE A 1 98 ? 15.183 -13.438 -3.155 1.00 87.88 98 PHE A CA 1
ATOM 748 C C . PHE A 1 98 ? 14.000 -13.593 -4.122 1.00 87.88 98 PHE A C 1
ATOM 750 O O . PHE A 1 98 ? 14.059 -14.359 -5.084 1.00 87.88 98 PHE A O 1
ATOM 757 N N . GLU A 1 99 ? 12.927 -12.858 -3.860 1.00 83.00 99 GLU A N 1
ATOM 758 C CA . GLU A 1 99 ? 11.719 -12.756 -4.656 1.00 83.00 99 GLU A CA 1
ATOM 759 C C . GLU A 1 99 ? 12.011 -12.235 -6.063 1.00 83.00 99 GLU A C 1
ATOM 761 O O . GLU A 1 99 ? 11.458 -12.778 -7.012 1.00 83.00 99 GLU A O 1
ATOM 766 N N . ASP A 1 100 ? 12.940 -11.292 -6.231 1.00 83.38 100 ASP A N 1
ATOM 767 C CA . ASP A 1 100 ? 13.315 -10.763 -7.550 1.00 83.38 100 ASP A CA 1
ATOM 768 C C . ASP A 1 100 ? 14.000 -11.816 -8.430 1.00 83.38 100 ASP A C 1
ATOM 770 O O . ASP A 1 100 ? 13.957 -11.744 -9.657 1.00 83.38 100 ASP A O 1
ATOM 774 N N . ILE A 1 101 ? 14.629 -12.814 -7.802 1.00 85.50 101 ILE A N 1
ATOM 775 C CA . ILE A 1 101 ? 15.344 -13.898 -8.482 1.00 85.50 101 ILE A CA 1
ATOM 776 C C . ILE A 1 101 ? 14.399 -15.069 -8.779 1.00 85.50 101 ILE A C 1
ATOM 778 O O . ILE A 1 101 ? 14.515 -15.711 -9.822 1.00 85.50 101 ILE A O 1
ATOM 782 N N . LEU A 1 102 ? 13.486 -15.377 -7.853 1.00 83.81 102 LEU A N 1
ATOM 783 C CA . LEU A 1 102 ? 12.631 -16.566 -7.925 1.00 83.81 102 LEU A CA 1
AT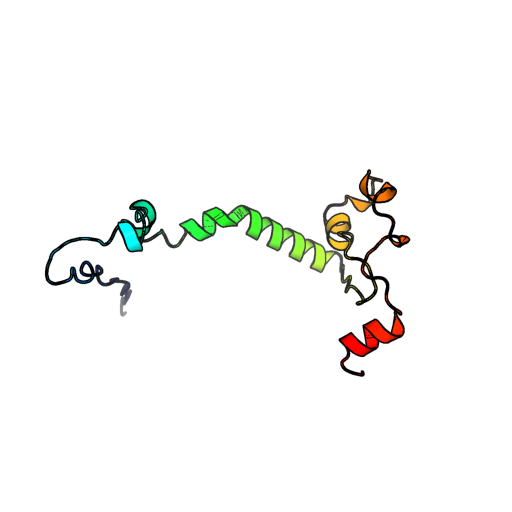OM 784 C C . LEU A 1 102 ? 11.257 -16.306 -8.560 1.00 83.81 102 LEU A C 1
ATOM 786 O O . LEU A 1 102 ? 10.625 -17.249 -9.034 1.00 83.81 102 LEU A O 1
ATOM 79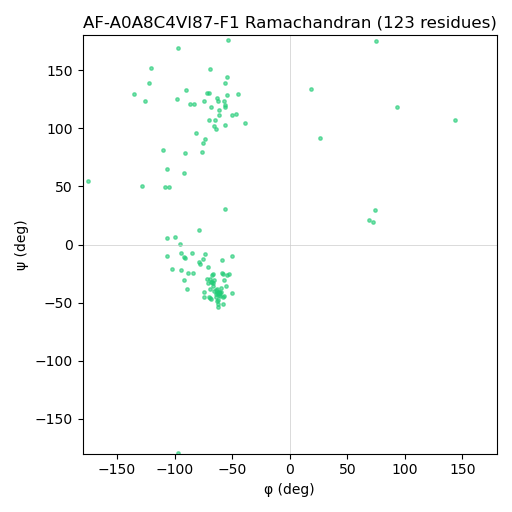0 N N . ASN A 1 103 ? 10.779 -15.062 -8.580 1.00 77.19 103 ASN A N 1
ATOM 791 C CA . ASN A 1 103 ? 9.464 -14.694 -9.108 1.00 77.19 103 ASN A CA 1
ATOM 792 C C . ASN A 1 103 ? 9.540 -14.308 -10.597 1.00 77.19 103 ASN A C 1
ATOM 794 O O . ASN A 1 103 ? 9.239 -13.172 -10.965 1.00 77.19 103 ASN A O 1
ATOM 798 N N . ASP A 1 104 ? 9.960 -15.249 -11.453 1.00 75.94 104 ASP A N 1
ATOM 799 C CA . ASP A 1 104 ? 10.082 -15.026 -12.900 1.00 75.94 104 ASP A CA 1
ATOM 800 C C . ASP A 1 104 ? 8.709 -14.689 -13.530 1.00 75.94 104 ASP A C 1
ATOM 802 O O . ASP A 1 104 ? 7.814 -15.543 -13.557 1.00 75.94 104 ASP A O 1
ATOM 806 N N . PRO A 1 105 ? 8.520 -13.473 -14.088 1.00 67.94 105 PRO A N 1
ATOM 807 C CA . PRO A 1 105 ? 7.271 -13.075 -14.736 1.00 67.94 105 PRO A CA 1
ATOM 808 C C . PRO A 1 105 ? 6.880 -13.975 -15.913 1.00 67.94 105 PRO A C 1
ATOM 810 O O . PRO A 1 105 ? 5.696 -14.059 -16.243 1.00 67.94 105 PRO A O 1
ATOM 813 N N . SER A 1 106 ? 7.853 -14.645 -16.544 1.00 70.38 106 SER A N 1
ATOM 814 C CA . SER A 1 106 ? 7.621 -15.554 -17.671 1.00 70.38 106 SER A CA 1
ATOM 815 C C . SER A 1 106 ? 6.919 -16.855 -17.268 1.00 70.38 106 SER A C 1
ATOM 817 O O . SER A 1 106 ? 6.311 -17.504 -18.116 1.00 70.38 106 SER A O 1
ATOM 819 N N . GLN A 1 107 ? 6.950 -17.205 -15.978 1.00 67.38 107 GLN A N 1
ATOM 820 C CA . GLN A 1 107 ? 6.342 -18.417 -15.419 1.00 67.38 107 GLN A CA 1
ATOM 821 C C . GLN A 1 107 ? 4.981 -18.146 -14.758 1.00 67.38 107 GLN A C 1
ATOM 823 O O . GLN A 1 107 ? 4.409 -19.027 -14.117 1.00 67.38 107 GLN A O 1
ATOM 828 N N . SER A 1 108 ? 4.457 -16.921 -14.873 1.00 66.31 108 SER A N 1
ATOM 829 C CA . SER A 1 108 ? 3.176 -16.554 -14.272 1.00 66.31 108 SER A CA 1
ATOM 830 C C . SER A 1 108 ? 2.013 -17.242 -14.994 1.00 66.31 108 SER A C 1
ATOM 832 O O . SER A 1 108 ? 1.877 -17.146 -16.212 1.00 66.31 108 SER A O 1
ATOM 834 N N . GLU A 1 109 ? 1.123 -17.879 -14.228 1.00 63.03 109 GLU A N 1
ATOM 835 C CA . GLU A 1 109 ? -0.070 -18.594 -14.719 1.00 63.03 109 GLU A CA 1
ATOM 836 C C . GLU A 1 109 ? -1.050 -17.695 -15.513 1.00 63.03 109 GLU A C 1
ATOM 838 O O . GLU A 1 109 ? -1.949 -18.190 -16.188 1.00 63.03 109 GLU A O 1
ATOM 843 N N . VAL A 1 110 ? -0.882 -16.364 -15.455 1.00 64.44 110 VAL A N 1
ATOM 844 C CA . VAL A 1 110 ? -1.791 -15.347 -16.018 1.00 64.44 110 VAL A CA 1
ATOM 845 C C . VAL A 1 110 ? -1.185 -14.663 -17.252 1.00 64.44 110 VAL A C 1
ATOM 847 O O . VAL A 1 110 ? -1.170 -13.437 -17.350 1.00 64.44 110 VAL A O 1
ATOM 850 N N . MET A 1 111 ? -0.675 -15.433 -18.213 1.00 63.34 111 MET A N 1
ATOM 851 C CA . MET A 1 111 ? -0.185 -14.879 -19.482 1.00 63.34 111 MET A CA 1
ATOM 852 C C . MET A 1 111 ? -1.110 -15.266 -20.645 1.00 63.34 111 MET A C 1
ATOM 854 O O . MET A 1 111 ? -0.857 -16.220 -21.376 1.00 63.34 111 MET A O 1
ATOM 858 N N . GLY A 1 112 ? -2.211 -14.528 -20.805 1.00 72.12 112 GLY A N 1
ATOM 859 C CA . GLY A 1 112 ? -3.011 -14.517 -22.036 1.00 72.12 112 GLY A CA 1
ATOM 860 C C . GLY A 1 112 ? -2.636 -13.335 -22.935 1.00 72.12 112 GLY A C 1
ATOM 861 O O . GLY A 1 112 ? -1.910 -12.434 -22.514 1.00 72.12 112 GLY A O 1
ATOM 862 N N . GLU A 1 113 ? -3.120 -13.325 -24.180 1.00 80.56 113 GLU A N 1
ATOM 863 C CA . GLU A 1 113 ? -2.842 -12.235 -25.123 1.00 80.56 113 GLU A CA 1
ATOM 864 C C . GLU A 1 113 ? -3.289 -10.877 -24.529 1.00 80.56 113 GLU A C 1
ATOM 866 O O . GLU A 1 113 ? -4.468 -10.728 -24.183 1.00 80.56 113 GLU A O 1
ATOM 871 N N . PRO A 1 114 ? -2.391 -9.872 -24.406 1.00 75.19 114 PRO A N 1
ATOM 872 C CA . PRO A 1 114 ? -2.699 -8.603 -23.741 1.00 75.19 114 PRO A CA 1
ATOM 873 C C . PRO A 1 114 ? -3.924 -7.887 -24.314 1.00 75.19 114 PRO A C 1
ATOM 875 O O . PRO A 1 114 ? -4.691 -7.290 -23.560 1.00 75.19 114 PRO A O 1
ATOM 878 N N . HIS A 1 115 ? -4.119 -7.977 -25.633 1.00 81.75 115 HIS A N 1
ATOM 879 C CA . HIS A 1 115 ? -5.254 -7.382 -26.334 1.00 81.75 115 HIS A CA 1
ATOM 880 C C . HIS A 1 115 ? -6.581 -7.989 -25.857 1.00 81.75 115 HIS A C 1
ATOM 882 O O . HIS A 1 115 ? -7.441 -7.280 -25.338 1.00 81.75 115 HIS A O 1
ATOM 888 N N . VAL A 1 116 ? -6.687 -9.318 -25.909 1.00 83.81 116 VAL A N 1
ATOM 889 C CA . VAL A 1 116 ? -7.884 -10.080 -25.524 1.00 83.81 116 VAL A CA 1
ATOM 890 C C . VAL A 1 116 ? -8.231 -9.879 -24.047 1.00 83.81 116 VAL A C 1
ATOM 892 O O . VAL A 1 116 ? -9.392 -9.681 -23.690 1.00 83.81 116 VAL A O 1
ATOM 895 N N . MET A 1 117 ? -7.229 -9.881 -23.162 1.00 81.38 117 MET A N 1
ATOM 896 C CA . MET A 1 117 ? -7.452 -9.713 -21.720 1.00 81.38 117 MET A CA 1
ATOM 897 C C . MET A 1 117 ? -7.923 -8.300 -21.343 1.00 81.38 117 MET A C 1
ATOM 899 O O . MET A 1 117 ? -8.674 -8.136 -20.375 1.00 81.38 117 MET A O 1
ATOM 903 N N . VAL A 1 118 ? -7.521 -7.278 -22.105 1.00 82.94 118 VAL A N 1
ATOM 904 C CA . VAL A 1 118 ? -8.020 -5.903 -21.949 1.00 82.94 118 VAL A CA 1
ATOM 905 C C . VAL A 1 118 ? -9.442 -5.773 -22.484 1.00 82.94 118 VAL A C 1
ATOM 907 O O . VAL A 1 118 ? -10.293 -5.215 -21.791 1.00 82.94 118 VAL A O 1
ATOM 910 N N . GLU A 1 119 ? -9.725 -6.327 -23.661 1.00 85.50 119 GLU A N 1
ATOM 911 C CA . GLU A 1 119 ? -11.063 -6.307 -24.262 1.00 85.50 119 GLU A CA 1
ATOM 912 C C . GLU A 1 119 ? -12.098 -7.021 -23.388 1.00 85.50 119 GLU A C 1
ATOM 914 O O . GLU A 1 119 ? -13.163 -6.461 -23.126 1.00 85.50 119 GLU A O 1
ATOM 919 N N . TYR A 1 120 ? -11.752 -8.186 -22.829 1.00 82.00 120 TYR A N 1
ATOM 920 C CA . TYR A 1 120 ? -12.601 -8.893 -21.867 1.00 82.00 120 TYR A CA 1
ATOM 921 C C . TYR A 1 120 ? -12.867 -8.056 -20.605 1.00 82.00 120 TYR A C 1
ATOM 923 O O . TYR A 1 120 ? -13.994 -7.989 -20.115 1.00 82.00 120 TYR A O 1
ATOM 931 N N . LYS A 1 121 ? -11.851 -7.358 -20.075 1.00 81.31 121 LYS A N 1
ATOM 932 C CA . LYS A 1 121 ? -12.023 -6.494 -18.894 1.00 81.31 121 LYS A CA 1
ATOM 933 C C . LYS A 1 121 ? -12.897 -5.268 -19.181 1.00 81.31 121 LYS A C 1
ATOM 935 O O . LYS A 1 121 ? -13.585 -4.801 -18.272 1.00 81.31 121 LYS A O 1
ATOM 940 N N . LEU A 1 122 ? -12.842 -4.746 -20.406 1.00 84.31 122 LEU A N 1
ATOM 941 C CA . LEU A 1 122 ? -13.628 -3.600 -20.873 1.00 84.31 122 LEU A CA 1
ATOM 942 C C . LEU A 1 122 ? -15.032 -3.991 -21.370 1.00 84.31 122 LEU A C 1
ATOM 944 O O . LEU A 1 122 ? -15.838 -3.098 -21.623 1.00 84.31 122 LEU A O 1
ATOM 948 N N . GLY A 1 123 ? -15.339 -5.290 -21.479 1.00 85.06 123 GLY A N 1
ATOM 949 C CA . GLY A 1 123 ? -16.629 -5.799 -21.958 1.00 85.06 123 GLY A CA 1
ATOM 950 C C . GLY A 1 123 ? -16.832 -5.649 -23.469 1.00 85.06 123 GLY A C 1
ATOM 951 O O . GLY A 1 123 ? -17.958 -5.441 -23.914 1.00 85.06 123 GLY A O 1
ATOM 952 N N . LEU A 1 124 ? -15.743 -5.684 -24.242 1.00 85.44 124 LEU A N 1
ATOM 953 C CA . LEU A 1 124 ? -15.745 -5.533 -25.704 1.00 85.44 124 LEU A CA 1
ATOM 954 C C . LEU A 1 124 ? -15.787 -6.877 -26.458 1.00 85.44 124 LEU A C 1
ATOM 956 O O . LEU A 1 124 ? -15.950 -6.875 -27.678 1.00 85.44 124 LEU A O 1
ATOM 960 N N . LEU A 1 125 ? -15.657 -7.993 -25.731 1.00 74.94 125 LEU A N 1
ATOM 961 C CA . LEU A 1 125 ? -15.740 -9.382 -26.200 1.00 74.94 125 LEU A CA 1
ATOM 962 C C . LEU A 1 125 ? -16.820 -10.151 -25.435 1.00 74.94 125 LEU A C 1
ATOM 964 O O . LEU A 1 125 ? -16.994 -9.863 -24.227 1.00 74.94 125 LEU A O 1
#

Sequence (125 aa):
MGGVGSQLKDSIPIAEFSASGAFGGHDILRRGFTSVKNELLPSHPLELSEKNFQLNQDKMNLSTLRNIQGLHIQRLPFLHSSNIALDTLRGNDECIGFEDILNDPSQSEVMGEPHVMVEYKLGLL

Mean predicted aligned error: 17.32 Å

Radius of gyration: 26.83 Å; Cα contacts (8 Å, |Δi|>4): 40; chains: 1; bounding box: 58×62×56 Å

pLDDT: mean 72.29, std 15.83, range [35.81, 94.12]

Solvent-accessible surface area (backbone atoms only — not comparable to full-atom values): 8445 Å² total; per-residue (Å²): 136,87,80,88,82,87,79,86,78,81,78,71,75,76,75,69,78,81,70,56,58,105,58,82,60,82,63,46,88,84,70,45,87,76,60,62,78,73,74,72,48,84,75,53,90,55,54,67,50,63,77,39,40,66,63,52,49,52,52,51,50,53,52,49,50,34,64,74,70,62,66,76,84,76,81,54,78,54,54,75,94,68,63,59,73,58,31,55,75,70,59,51,70,84,56,91,57,70,59,76,72,70,61,54,77,90,74,48,93,63,74,64,61,58,68,61,43,44,33,52,76,71,64,76,101

Secondary structure (DSSP, 8-state):
---------------------SS----HHHH----HHHHSSPPPTTHHHHHTHHHHHHHHHHHHHHHHHT---PPPTTS----HHHHHHHTGGGS--SHHHH--GGG-S----HHHHHHHHHT--

Foldseek 3Di:
DDDDDPPPPPPDPPPPPPDDDVDNDDPCVVPNDDDCVVVVDDQPPCNVVVVCVVVVVVVVLLVVLCVVVVQDDDDQQQFDDDCVSVCVSVVVVVDDDPCNVPVDRVPDPRHDDSVVSNCVVVVVD